Protein AF-A0A534XNK5-F1 (afdb_monomer_lite)

Sequence (158 aa):
MGAPTDSFRPLPPGRRLNISGVFKVGSSMERMALAVQRALGPRAGEIEDLSLADYRHRVATGEFDLAIELPVAWPPSEMALLWRTNSPLVARNFSNPRVDAAIDAGDWARAMTELADDPPVAFICLPARLAIIDARFKNARIGPYGFFETLPDWEVDR

Radius of gyration: 19.65 Å; chains: 1; bounding box: 44×47×60 Å

Foldseek 3Di:
DDDPPPPLDQDDDDAAFEEEEADDVPDPQVVVLVVVQVSCPVSHDYHHNDDPVVRLVCQQVVVHRHYDDDDLCPPVLCCCLAADACRSGHPPPDHDVQLNVCSVVVNSVSNVVSCVVPPPDDDDDDDDDDDDDDPQKPPQDQDPSRHRPCVVVIDGDD

Structure (mmCIF, N/CA/C/O backbone):
data_AF-A0A534XNK5-F1
#
_entry.id   AF-A0A534XNK5-F1
#
loop_
_atom_site.group_PDB
_atom_site.id
_atom_site.type_symbol
_atom_site.label_atom_id
_atom_site.label_alt_id
_atom_site.label_comp_id
_atom_site.label_asym_id
_atom_site.label_entity_id
_atom_site.label_seq_id
_atom_site.pdbx_PDB_ins_code
_atom_site.Cartn_x
_atom_site.Cartn_y
_atom_site.Cartn_z
_atom_site.occupancy
_atom_site.B_iso_or_equiv
_atom_site.auth_seq_id
_atom_site.auth_comp_id
_atom_site.auth_asym_id
_atom_site.auth_atom_id
_atom_site.pdbx_PDB_model_num
ATOM 1 N N . MET A 1 1 ? -7.659 -33.466 2.822 1.00 38.03 1 MET A N 1
ATOM 2 C CA . MET A 1 1 ? -7.184 -32.083 3.027 1.00 38.03 1 MET A CA 1
ATOM 3 C C . MET A 1 1 ? -8.332 -31.303 3.636 1.00 38.03 1 MET A C 1
ATOM 5 O O . MET A 1 1 ? -9.303 -31.050 2.939 1.00 38.03 1 MET A O 1
ATOM 9 N N . GLY A 1 2 ? -8.291 -31.065 4.948 1.00 37.00 2 GLY A N 1
ATOM 10 C CA . GLY A 1 2 ? -9.300 -30.242 5.613 1.00 37.00 2 GLY A CA 1
ATOM 11 C C . GLY A 1 2 ? -9.111 -28.790 5.193 1.00 37.00 2 GLY A C 1
ATOM 12 O O .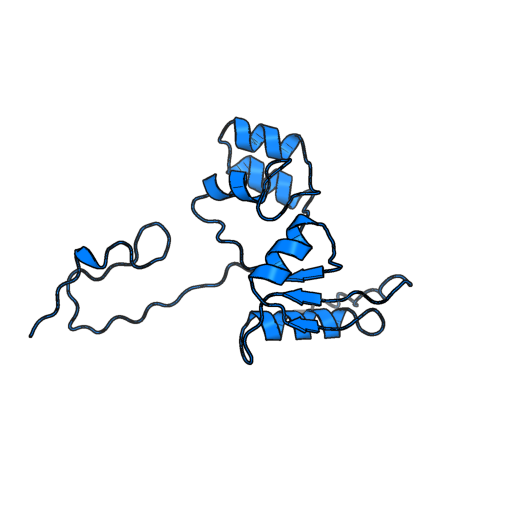 GLY A 1 2 ? -7.980 -28.309 5.188 1.00 37.00 2 GLY A O 1
ATOM 13 N N . ALA A 1 3 ? -10.191 -28.119 4.795 1.00 41.88 3 ALA A N 1
ATOM 14 C CA . ALA A 1 3 ? -10.173 -26.670 4.652 1.00 41.88 3 ALA A CA 1
ATOM 15 C C . ALA A 1 3 ? -9.725 -26.062 5.993 1.00 41.88 3 ALA A C 1
ATOM 17 O O . ALA A 1 3 ? -10.169 -26.560 7.033 1.00 41.88 3 ALA A O 1
ATOM 18 N N . PRO A 1 4 ? -8.870 -25.025 6.012 1.00 43.56 4 PRO A N 1
ATOM 19 C CA . PRO A 1 4 ? -8.617 -24.297 7.241 1.00 43.56 4 PRO A CA 1
ATOM 20 C C . PRO A 1 4 ? -9.945 -23.669 7.666 1.00 43.56 4 PRO A C 1
ATOM 22 O O . PRO A 1 4 ? -10.414 -22.700 7.074 1.00 43.56 4 PRO A O 1
ATOM 25 N N . THR A 1 5 ? -10.593 -24.255 8.666 1.00 45.22 5 THR A N 1
ATOM 26 C CA . THR A 1 5 ? -11.658 -23.607 9.424 1.00 45.22 5 THR A CA 1
ATOM 27 C C . THR A 1 5 ? -11.003 -22.638 10.397 1.00 45.22 5 THR A C 1
ATOM 29 O O . THR A 1 5 ? -11.105 -22.811 11.610 1.00 45.22 5 THR A O 1
ATOM 32 N N . ASP A 1 6 ? -10.312 -21.624 9.879 1.00 53.50 6 ASP A N 1
ATOM 33 C CA . ASP A 1 6 ? -10.112 -20.412 10.659 1.00 53.50 6 ASP A CA 1
ATOM 34 C C . ASP A 1 6 ? -11.484 -19.753 10.728 1.00 53.50 6 ASP A C 1
ATOM 36 O O . ASP A 1 6 ? -11.910 -18.998 9.855 1.00 53.50 6 ASP A O 1
ATOM 40 N N . SER A 1 7 ? -12.246 -20.144 11.749 1.00 53.69 7 SER A N 1
ATOM 41 C CA . SER A 1 7 ? -13.447 -19.430 12.139 1.00 53.69 7 SER A CA 1
ATOM 42 C C . SER A 1 7 ? -13.036 -17.975 12.314 1.00 53.69 7 SER A C 1
ATOM 44 O O . SER A 1 7 ? -12.239 -17.682 13.211 1.00 53.69 7 SER A O 1
ATOM 46 N N . PHE A 1 8 ? -13.539 -17.083 11.459 1.00 62.38 8 PHE A N 1
ATOM 47 C CA . PHE A 1 8 ? -13.419 -15.646 11.665 1.00 62.38 8 PHE A CA 1
ATOM 48 C C . PHE A 1 8 ? -13.886 -15.368 13.088 1.00 62.38 8 PHE A C 1
ATOM 50 O O . PHE A 1 8 ? -15.077 -15.468 13.394 1.00 62.38 8 PHE A O 1
ATOM 57 N N . ARG A 1 9 ? -12.933 -15.120 13.994 1.00 69.31 9 ARG A N 1
ATOM 58 C CA . ARG A 1 9 ? -13.277 -14.761 15.362 1.00 69.31 9 ARG A CA 1
ATOM 59 C C . ARG A 1 9 ? -14.139 -13.506 15.262 1.00 69.31 9 ARG A C 1
ATOM 61 O O . ARG A 1 9 ? -13.783 -12.612 14.490 1.00 69.31 9 ARG A O 1
ATOM 68 N N . PRO A 1 10 ? -15.260 -13.434 15.996 1.00 72.44 10 PRO A N 1
ATOM 69 C CA . PRO A 1 10 ? -16.063 -12.227 16.016 1.00 72.44 10 PRO A CA 1
ATOM 70 C C . PRO A 1 10 ? -15.157 -11.042 16.332 1.00 72.44 10 PRO A C 1
ATOM 72 O O . PRO A 1 10 ? -14.387 -11.089 17.296 1.00 72.44 10 PRO A O 1
ATOM 75 N N . LEU A 1 11 ? -15.211 -10.008 15.493 1.00 80.69 11 LEU A N 1
ATOM 76 C CA . LEU A 1 11 ? -14.441 -8.800 15.747 1.00 80.69 11 LEU A CA 1
ATOM 77 C C . LEU A 1 11 ? -14.859 -8.222 17.101 1.00 80.69 11 LEU A C 1
ATOM 79 O O . LEU A 1 11 ? -16.053 -8.242 17.427 1.00 80.69 11 LEU A O 1
ATOM 83 N N . PRO A 1 12 ? -13.908 -7.698 17.893 1.00 84.69 12 PRO A N 1
ATOM 84 C CA . PRO A 1 12 ? -14.248 -7.057 19.150 1.00 84.69 12 PRO A CA 1
ATOM 85 C C . PRO A 1 12 ? -15.259 -5.924 18.906 1.00 84.69 12 PRO A C 1
ATOM 87 O O . PRO A 1 12 ? -15.266 -5.310 17.829 1.00 84.69 12 PRO A O 1
ATOM 90 N N . PRO A 1 13 ? -16.125 -5.616 19.884 1.00 86.44 13 PRO A N 1
ATOM 91 C CA . PRO A 1 13 ? -17.058 -4.504 19.764 1.00 86.44 13 PRO A CA 1
ATOM 92 C C . PRO A 1 13 ? -16.309 -3.170 19.622 1.00 86.44 13 PRO A C 1
ATOM 94 O O . PRO A 1 13 ? -15.163 -3.027 20.049 1.00 86.44 13 PRO A O 1
ATOM 97 N N . GLY A 1 14 ? -16.948 -2.184 18.992 1.00 90.62 14 GLY A N 1
ATOM 98 C CA . GLY A 1 14 ? -16.393 -0.840 18.831 1.00 90.62 14 GLY A CA 1
ATOM 99 C C . GLY A 1 14 ? -16.995 -0.087 17.650 1.00 90.62 14 GLY A C 1
ATOM 100 O O . GLY A 1 14 ? -17.909 -0.579 16.985 1.00 90.62 14 GLY A O 1
ATOM 101 N N . ARG A 1 15 ? -16.482 1.122 17.395 1.00 95.25 15 ARG A N 1
ATOM 102 C CA . ARG A 1 15 ? -16.981 1.983 16.315 1.00 95.25 15 ARG A CA 1
ATOM 103 C C . ARG A 1 15 ? -16.738 1.382 14.931 1.00 95.25 15 ARG A C 1
ATOM 105 O O . ARG A 1 15 ? -15.801 0.601 14.736 1.00 95.25 15 ARG A O 1
ATOM 112 N N . ARG A 1 16 ? -17.558 1.786 13.963 1.00 95.56 16 ARG A N 1
ATOM 113 C CA . ARG A 1 16 ? -17.320 1.464 12.554 1.00 95.56 16 ARG A CA 1
ATOM 114 C C . ARG A 1 16 ? -15.993 2.065 12.082 1.00 95.56 16 ARG A C 1
ATOM 116 O O . ARG A 1 16 ? -15.591 3.115 12.586 1.00 95.56 16 ARG A O 1
ATOM 123 N N . LEU A 1 17 ? -15.330 1.358 11.173 1.00 95.12 17 LEU A N 1
ATOM 124 C CA . LEU A 1 17 ? -14.049 1.741 10.586 1.00 95.12 17 LEU A CA 1
ATOM 125 C C . LEU A 1 17 ? -14.254 2.047 9.104 1.00 95.12 17 LEU A C 1
ATOM 127 O O . LEU A 1 17 ? -14.683 1.162 8.356 1.00 95.12 17 LEU A O 1
ATOM 131 N N . ASN A 1 18 ? -13.970 3.279 8.699 1.00 95.81 18 ASN A N 1
ATOM 132 C CA . ASN A 1 18 ? -13.971 3.659 7.293 1.00 95.81 18 ASN A CA 1
ATOM 133 C C . ASN A 1 18 ? -12.753 3.062 6.574 1.00 95.81 18 ASN A C 1
ATOM 135 O O . ASN A 1 18 ? -11.699 2.834 7.165 1.00 95.81 18 ASN A O 1
ATOM 139 N N . ILE A 1 19 ? -12.913 2.772 5.289 1.00 94.81 19 ILE A N 1
ATOM 140 C CA . ILE A 1 19 ? -11.875 2.185 4.445 1.00 94.81 19 ILE A CA 1
ATOM 141 C C . ILE A 1 19 ? -11.539 3.216 3.377 1.00 94.81 19 ILE A C 1
ATOM 143 O O . ILE A 1 19 ? -12.306 3.406 2.434 1.00 94.81 19 ILE A O 1
ATOM 147 N N . SER A 1 20 ? -10.405 3.884 3.530 1.00 93.50 20 SER A N 1
ATOM 148 C CA . SER A 1 20 ? -9.981 4.968 2.653 1.00 93.50 20 SER A CA 1
ATOM 149 C C . SER A 1 20 ? -8.975 4.469 1.615 1.00 93.50 20 SER A C 1
ATOM 151 O O . SER A 1 20 ? -8.111 3.632 1.894 1.00 93.50 20 SER A O 1
ATOM 153 N N . GLY A 1 21 ? -9.061 5.003 0.402 1.00 90.19 21 GLY A N 1
ATOM 154 C CA . GLY A 1 21 ? -8.105 4.705 -0.657 1.00 90.19 21 GLY A CA 1
ATOM 155 C C . GLY A 1 21 ? -8.345 5.548 -1.898 1.00 90.19 21 GLY A C 1
ATOM 156 O O . GLY A 1 21 ? -9.307 6.305 -1.978 1.00 90.19 21 GLY A O 1
ATOM 157 N N . VAL A 1 22 ? -7.451 5.405 -2.872 1.00 89.56 22 VAL A N 1
ATOM 158 C CA . VAL A 1 22 ? -7.676 5.910 -4.230 1.00 89.56 22 VAL A CA 1
ATOM 159 C C . VAL A 1 22 ? -8.166 4.735 -5.059 1.00 89.56 22 VAL A C 1
ATOM 161 O O . VAL A 1 22 ? -7.389 3.828 -5.385 1.00 89.56 22 VAL A O 1
ATOM 164 N N . PHE A 1 23 ? -9.456 4.717 -5.370 1.00 87.56 23 PHE A N 1
ATOM 165 C CA . PHE A 1 23 ? -10.076 3.610 -6.071 1.00 87.56 23 PHE A CA 1
ATOM 166 C C . PHE A 1 23 ? -10.366 3.988 -7.520 1.00 87.56 23 PHE A C 1
ATOM 168 O O . PHE A 1 23 ? -10.628 5.123 -7.900 1.00 87.56 23 PHE A O 1
ATOM 175 N N . LYS A 1 24 ? -10.289 2.982 -8.384 1.00 87.12 24 LYS A N 1
ATOM 176 C CA . LYS A 1 24 ? -10.888 3.045 -9.712 1.00 87.12 24 LYS A CA 1
ATOM 177 C C . LYS A 1 24 ? -11.933 1.951 -9.775 1.00 87.12 24 LYS A C 1
ATOM 179 O O . LYS A 1 24 ? -11.626 0.814 -9.410 1.00 87.12 24 LYS A O 1
ATOM 184 N N . VAL A 1 25 ? -13.126 2.268 -10.266 1.00 86.12 25 VAL A N 1
ATOM 185 C CA . VAL A 1 25 ? -14.191 1.274 -10.450 1.00 86.12 25 VAL A CA 1
ATOM 186 C C . VAL A 1 25 ? -13.664 0.089 -11.268 1.00 86.12 25 VAL A C 1
ATOM 188 O O . VAL A 1 25 ? -13.041 0.257 -12.320 1.00 86.12 25 VAL A O 1
ATOM 191 N N . GLY A 1 26 ? -13.871 -1.118 -10.752 1.00 85.06 26 GLY A N 1
ATOM 192 C CA . GLY A 1 26 ? -13.400 -2.390 -11.290 1.00 85.06 26 GLY A CA 1
ATOM 193 C C . GLY A 1 26 ? -11.960 -2.772 -10.923 1.00 85.06 26 GLY A C 1
ATOM 194 O O . GLY A 1 26 ? -11.542 -3.885 -11.260 1.00 85.06 26 GLY A O 1
ATOM 195 N N . SER A 1 27 ? -11.202 -1.901 -10.249 1.00 88.25 27 SER A N 1
ATOM 196 C CA . SER A 1 27 ? -9.799 -2.150 -9.883 1.00 88.25 27 SER A CA 1
ATOM 197 C C . SER A 1 27 ? -9.640 -3.221 -8.801 1.00 88.25 27 SER A C 1
ATOM 199 O O . SER A 1 27 ? -10.557 -3.528 -8.040 1.00 88.25 27 SER A O 1
ATOM 201 N N . SER A 1 28 ? -8.430 -3.776 -8.694 1.00 87.56 28 SER A N 1
ATOM 202 C CA . SER A 1 28 ? -8.060 -4.665 -7.587 1.00 87.56 28 SER A CA 1
ATOM 203 C C . SER A 1 28 ? -8.181 -3.980 -6.223 1.00 87.56 28 SER A C 1
ATOM 205 O O . SER A 1 28 ? -8.540 -4.641 -5.253 1.00 87.56 28 SER A O 1
ATOM 207 N N . MET A 1 29 ? -7.939 -2.668 -6.157 1.00 88.94 29 MET A N 1
ATOM 208 C CA . MET A 1 29 ? -8.033 -1.876 -4.928 1.00 88.94 29 MET A CA 1
ATOM 209 C C . MET A 1 29 ? -9.471 -1.755 -4.432 1.00 88.94 29 MET A C 1
ATOM 211 O O . MET A 1 29 ? -9.734 -2.019 -3.263 1.00 88.94 29 MET A O 1
ATOM 215 N N . GLU A 1 30 ? -10.419 -1.463 -5.325 1.00 91.69 30 GLU A N 1
ATOM 216 C CA . GLU A 1 30 ? -11.846 -1.452 -4.977 1.00 91.69 30 GLU A CA 1
ATOM 217 C C . GLU A 1 30 ? -12.310 -2.845 -4.519 1.00 91.69 30 GLU A C 1
ATOM 219 O O . GLU A 1 30 ? -12.993 -2.990 -3.505 1.00 91.69 30 GLU A O 1
ATOM 224 N N . ARG A 1 31 ? -11.888 -3.907 -5.220 1.00 92.06 31 ARG A N 1
ATOM 225 C CA . ARG A 1 31 ? -12.204 -5.288 -4.816 1.00 92.06 31 ARG A CA 1
ATOM 226 C C . ARG A 1 31 ? -11.635 -5.629 -3.441 1.00 92.06 31 ARG A C 1
ATOM 228 O O . ARG A 1 31 ? -12.303 -6.334 -2.685 1.00 92.06 31 ARG A O 1
ATOM 235 N N . MET A 1 32 ? -10.440 -5.133 -3.118 1.00 91.75 32 MET A N 1
ATOM 236 C CA . MET A 1 32 ? -9.844 -5.282 -1.792 1.00 91.75 32 MET A CA 1
ATOM 237 C C . MET A 1 32 ? -10.659 -4.535 -0.737 1.00 91.75 32 MET A C 1
ATOM 239 O O . MET A 1 32 ? -11.000 -5.129 0.281 1.00 91.75 32 MET A O 1
ATOM 243 N N . ALA A 1 33 ? -11.058 -3.288 -1.002 1.00 93.62 33 ALA A N 1
ATOM 244 C CA . ALA A 1 33 ? -11.910 -2.512 -0.102 1.00 93.62 33 ALA A CA 1
ATOM 245 C C . ALA A 1 33 ? -13.220 -3.239 0.206 1.00 93.62 33 ALA A C 1
ATOM 247 O O . ALA A 1 33 ? -13.586 -3.400 1.367 1.00 93.62 33 ALA A O 1
ATOM 248 N N . LEU A 1 34 ? -13.873 -3.788 -0.819 1.00 94.62 34 LEU A N 1
ATOM 249 C CA . LEU A 1 34 ? -15.083 -4.594 -0.662 1.00 94.62 34 LEU A CA 1
ATOM 250 C C . LEU A 1 34 ? -14.831 -5.892 0.122 1.00 94.62 34 LEU A C 1
ATOM 252 O O . LEU A 1 34 ? -15.692 -6.328 0.885 1.00 94.62 34 LEU A O 1
ATOM 256 N N . ALA A 1 35 ? -13.677 -6.540 -0.056 1.00 93.25 35 ALA A N 1
ATOM 257 C CA . ALA A 1 35 ? -13.313 -7.733 0.708 1.00 93.25 35 ALA A CA 1
ATOM 258 C C . ALA A 1 35 ? -13.084 -7.409 2.193 1.00 93.25 35 ALA A C 1
ATOM 260 O O . ALA A 1 35 ? -13.630 -8.101 3.053 1.00 93.25 35 ALA A O 1
ATOM 261 N N . VAL A 1 36 ? -12.365 -6.323 2.492 1.00 92.38 36 VAL A N 1
ATOM 262 C CA . VAL A 1 36 ? -12.172 -5.807 3.856 1.00 92.38 36 VAL A CA 1
ATOM 263 C C . VAL A 1 36 ? -13.516 -5.432 4.476 1.00 92.38 36 VAL A C 1
ATOM 265 O O . VAL A 1 36 ? -13.809 -5.849 5.592 1.00 92.38 36 VAL A O 1
ATOM 268 N N . GLN A 1 37 ? -14.382 -4.733 3.740 1.00 94.31 37 GLN A N 1
ATOM 269 C CA . GLN A 1 37 ? -15.716 -4.361 4.211 1.00 94.31 37 GLN A CA 1
ATOM 270 C C . GLN A 1 37 ? -16.549 -5.595 4.593 1.00 94.31 37 GLN A C 1
ATOM 272 O O . GLN A 1 37 ? -17.164 -5.628 5.659 1.00 94.31 37 GLN A O 1
ATOM 277 N N . ARG A 1 38 ? -16.519 -6.654 3.770 1.00 92.94 38 ARG A N 1
ATOM 278 C CA . ARG A 1 38 ? -17.185 -7.933 4.079 1.00 92.94 38 ARG A CA 1
ATOM 279 C C . ARG A 1 38 ? -16.593 -8.613 5.310 1.00 92.94 38 ARG A C 1
ATOM 281 O O . ARG A 1 38 ? -17.354 -9.119 6.129 1.00 92.94 38 ARG A O 1
ATOM 288 N N . ALA A 1 39 ? -15.268 -8.611 5.453 1.00 90.62 39 ALA A N 1
ATOM 289 C CA . ALA A 1 39 ? -14.588 -9.195 6.607 1.00 90.62 39 ALA A CA 1
ATOM 290 C C . ALA A 1 39 ? -14.887 -8.433 7.911 1.00 90.62 39 ALA A C 1
ATOM 292 O O . ALA A 1 39 ? -14.995 -9.045 8.972 1.00 90.62 39 ALA A O 1
ATOM 293 N N . LEU A 1 40 ? -15.069 -7.110 7.833 1.00 91.31 40 LEU A N 1
ATOM 294 C CA . LEU A 1 40 ? -15.430 -6.271 8.976 1.00 91.31 40 LEU A CA 1
ATOM 295 C C . LEU A 1 40 ? -16.888 -6.444 9.425 1.00 91.31 40 LEU A C 1
ATOM 297 O O . LEU A 1 40 ? -17.209 -6.194 10.590 1.00 91.31 40 LEU A O 1
ATOM 301 N N . GLY A 1 41 ? -17.782 -6.865 8.52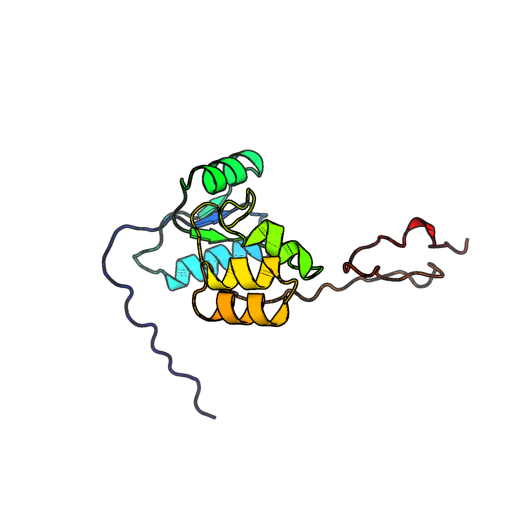7 1.00 90.88 41 GLY A N 1
ATOM 302 C CA . GLY A 1 41 ? -19.188 -7.101 8.845 1.00 90.88 41 GLY A CA 1
ATOM 303 C C . GLY A 1 41 ? -19.830 -5.881 9.531 1.00 90.88 41 GLY A C 1
ATOM 304 O O . GLY A 1 41 ? -19.762 -4.778 8.991 1.00 90.88 41 GLY A O 1
ATOM 305 N N . PRO A 1 42 ? -20.414 -6.010 10.739 1.00 91.12 42 PRO A N 1
ATOM 306 C CA . PRO A 1 42 ? -21.022 -4.879 11.454 1.00 91.12 42 PRO A CA 1
ATOM 307 C C . PRO A 1 42 ? -20.059 -3.735 11.823 1.00 91.12 42 PRO A C 1
ATOM 309 O O . PRO A 1 42 ? -20.514 -2.623 12.102 1.00 91.12 42 PRO A O 1
ATOM 312 N N . ARG A 1 43 ? -18.742 -3.996 11.854 1.00 93.69 43 ARG A N 1
ATOM 313 C CA . ARG A 1 43 ? -17.698 -2.987 12.105 1.00 93.69 43 ARG A CA 1
ATOM 314 C C . ARG A 1 43 ? -17.331 -2.198 10.847 1.00 93.69 43 ARG A C 1
ATOM 316 O O . ARG A 1 43 ? -16.556 -1.251 10.952 1.00 93.69 43 ARG A O 1
ATOM 323 N N . ALA A 1 44 ? -17.857 -2.563 9.683 1.00 94.12 44 ALA A N 1
ATOM 324 C CA . ALA A 1 44 ? -17.571 -1.866 8.443 1.00 94.12 44 ALA A CA 1
ATOM 325 C C . ALA A 1 44 ? -18.235 -0.482 8.411 1.00 94.12 44 ALA A C 1
ATOM 327 O O . ALA A 1 44 ? -19.446 -0.354 8.611 1.00 94.12 44 ALA A O 1
ATOM 328 N N . GLY A 1 45 ? -17.428 0.549 8.176 1.00 94.62 45 GLY A N 1
ATOM 329 C CA . GLY A 1 45 ? -17.875 1.888 7.812 1.00 94.62 45 GLY A CA 1
ATOM 330 C C . GLY A 1 45 ? -18.022 2.048 6.299 1.00 94.62 45 GLY A C 1
ATOM 331 O O . GLY A 1 45 ? -18.298 1.087 5.569 1.00 94.62 45 GLY A O 1
ATOM 332 N N . GLU A 1 46 ? -17.843 3.281 5.838 1.00 95.25 46 GLU A N 1
ATOM 333 C CA . GLU A 1 46 ? -17.905 3.630 4.419 1.00 95.25 46 GLU A CA 1
ATOM 334 C C . GLU A 1 46 ? -16.595 3.291 3.700 1.00 95.25 46 GLU A C 1
ATOM 336 O O . GLU A 1 46 ? -15.518 3.316 4.298 1.00 95.25 46 GLU A O 1
ATOM 341 N N . ILE A 1 47 ? -16.695 2.965 2.409 1.00 95.12 47 ILE A N 1
ATOM 342 C CA . ILE A 1 47 ? -15.539 2.945 1.510 1.00 95.12 47 ILE A CA 1
ATOM 343 C C . ILE A 1 47 ? -15.415 4.357 0.943 1.00 95.12 47 ILE A C 1
ATOM 345 O O . ILE A 1 47 ? -16.299 4.814 0.220 1.00 95.12 47 ILE A O 1
ATOM 349 N N . GLU A 1 48 ? -14.331 5.038 1.284 1.00 95.00 48 GLU A N 1
ATOM 350 C CA . GLU A 1 48 ? -14.066 6.409 0.869 1.00 95.00 48 GLU A CA 1
ATOM 351 C C . GLU A 1 48 ? -13.120 6.390 -0.334 1.00 95.00 48 GLU A C 1
ATOM 353 O O . GLU A 1 48 ? -11.915 6.172 -0.185 1.00 95.00 48 GLU A O 1
ATOM 358 N N . ASP A 1 49 ? -13.677 6.607 -1.527 1.00 94.19 49 ASP A N 1
ATOM 359 C CA . ASP A 1 49 ? -12.892 6.857 -2.737 1.00 94.19 49 ASP A CA 1
ATOM 360 C C . ASP A 1 49 ? -12.429 8.315 -2.752 1.00 94.19 49 ASP A C 1
ATOM 362 O O . ASP A 1 49 ? -13.225 9.244 -2.916 1.00 94.19 49 ASP A O 1
ATOM 366 N N . LEU A 1 50 ? -11.140 8.516 -2.504 1.00 92.56 50 LEU A N 1
ATOM 367 C CA . LEU A 1 50 ? -10.533 9.827 -2.342 1.00 92.56 50 LEU A CA 1
ATOM 368 C C . LEU A 1 50 ? -9.722 10.214 -3.577 1.00 92.56 50 LEU A C 1
ATOM 370 O O . LEU A 1 50 ? -9.108 9.382 -4.249 1.00 92.56 50 LEU A O 1
ATOM 374 N N . SER A 1 51 ? -9.623 11.523 -3.824 1.00 92.19 51 SER A N 1
ATOM 375 C CA . SER A 1 51 ? -8.591 12.029 -4.725 1.00 92.19 51 SER A CA 1
ATOM 376 C C . SER A 1 51 ? -7.203 11.692 -4.164 1.00 92.19 51 SER A C 1
ATOM 378 O O . SER A 1 51 ? -7.015 11.573 -2.953 1.00 92.19 51 SER A O 1
ATOM 380 N N . LEU A 1 52 ? -6.187 11.591 -5.028 1.00 88.12 52 LEU A N 1
ATOM 381 C CA . LEU A 1 52 ? -4.815 11.339 -4.569 1.00 88.12 52 LEU A CA 1
ATOM 382 C C . LEU A 1 52 ? -4.317 12.416 -3.587 1.00 88.12 52 LEU A C 1
ATOM 384 O O . LEU A 1 52 ? -3.526 12.112 -2.696 1.00 88.12 52 LEU A O 1
ATOM 388 N N . ALA A 1 53 ? -4.761 13.665 -3.751 1.00 89.69 53 ALA A N 1
ATOM 389 C CA . ALA A 1 53 ? -4.387 14.764 -2.867 1.00 89.69 53 ALA A CA 1
ATOM 390 C C . ALA A 1 53 ? -5.009 14.600 -1.473 1.00 89.69 53 ALA A C 1
ATOM 392 O O . ALA A 1 53 ? -4.286 14.661 -0.478 1.00 89.69 53 ALA A O 1
ATOM 393 N N . ASP A 1 54 ? -6.312 14.316 -1.407 1.00 92.38 54 ASP A N 1
ATOM 394 C CA . ASP A 1 54 ? -7.026 14.120 -0.139 1.00 92.38 54 ASP A CA 1
ATOM 395 C C . ASP A 1 54 ? -6.544 12.861 0.578 1.00 92.38 54 ASP A C 1
ATOM 397 O O . ASP A 1 54 ? -6.333 12.872 1.789 1.00 92.38 54 ASP A O 1
ATOM 401 N N . TYR A 1 55 ? -6.296 11.790 -0.179 1.00 88.81 55 TYR A N 1
ATOM 402 C CA . TYR A 1 55 ? -5.721 10.558 0.345 1.00 88.81 55 TYR A CA 1
ATOM 403 C C . TYR A 1 55 ? -4.370 10.816 1.023 1.00 88.81 55 TYR A C 1
ATOM 405 O O . TYR A 1 55 ? -4.177 10.473 2.188 1.00 88.81 55 TYR A O 1
ATOM 413 N N . ARG A 1 56 ? -3.445 11.486 0.321 1.00 85.56 56 ARG A N 1
ATOM 414 C CA . ARG A 1 56 ? -2.127 11.842 0.871 1.00 85.56 56 ARG A CA 1
ATOM 415 C C . ARG A 1 56 ? -2.238 12.733 2.100 1.00 85.56 56 ARG A C 1
ATOM 417 O O . ARG A 1 56 ? -1.467 12.554 3.037 1.00 85.56 56 ARG A O 1
ATOM 424 N N . HIS A 1 57 ? -3.177 13.678 2.099 1.00 87.44 57 HIS A N 1
ATOM 425 C CA . HIS A 1 57 ? -3.428 14.520 3.261 1.00 87.44 57 HIS A CA 1
ATOM 426 C C . HIS A 1 57 ? -3.845 13.679 4.469 1.00 87.44 57 HIS A C 1
ATOM 428 O O . HIS A 1 57 ? -3.183 13.762 5.499 1.00 87.44 57 HIS A O 1
ATOM 434 N N . ARG A 1 58 ? -4.856 12.813 4.319 1.00 87.81 58 ARG A N 1
ATOM 435 C CA . ARG A 1 58 ? -5.351 11.961 5.409 1.00 87.81 58 ARG A CA 1
ATOM 436 C C . ARG A 1 58 ? -4.291 11.008 5.943 1.00 87.81 58 ARG A C 1
ATOM 438 O O . ARG A 1 58 ? -4.136 10.899 7.155 1.00 87.81 58 ARG A O 1
ATOM 445 N N . VAL A 1 59 ? -3.521 10.362 5.065 1.00 82.69 59 VAL A N 1
ATOM 446 C CA . VAL A 1 59 ? -2.400 9.505 5.490 1.00 82.69 59 VAL A CA 1
ATOM 447 C C . VAL A 1 59 ? -1.363 10.317 6.271 1.00 82.69 59 VAL A C 1
ATOM 449 O O . VAL A 1 59 ? -0.910 9.886 7.330 1.00 82.69 59 VAL A O 1
ATOM 452 N N . ALA A 1 60 ? -1.036 11.528 5.811 1.00 80.00 60 ALA A N 1
ATOM 453 C CA . ALA A 1 60 ? -0.082 12.396 6.492 1.00 80.00 60 ALA A CA 1
ATOM 454 C C . ALA A 1 60 ? -0.595 12.935 7.840 1.00 80.00 60 ALA A C 1
ATOM 456 O O . ALA A 1 60 ? 0.213 13.148 8.746 1.00 80.00 60 ALA A O 1
ATOM 457 N N . THR A 1 61 ? -1.896 13.178 7.998 1.00 83.94 61 THR A N 1
ATOM 458 C CA . THR A 1 61 ? -2.497 13.691 9.244 1.00 83.94 61 THR A CA 1
ATOM 459 C C . THR A 1 61 ? -2.960 12.589 10.197 1.00 83.94 61 THR A C 1
ATOM 461 O O . THR A 1 61 ? -3.237 12.875 11.359 1.00 83.94 61 THR A O 1
ATOM 464 N N . GLY A 1 62 ? -3.001 11.332 9.748 1.00 83.06 62 GLY A N 1
ATOM 465 C CA . GLY A 1 62 ? -3.586 10.227 10.510 1.00 83.06 62 GLY A CA 1
ATOM 466 C C . GLY A 1 62 ? -5.116 10.267 10.552 1.00 83.06 62 GLY A C 1
ATOM 467 O O . GLY A 1 62 ? -5.722 9.615 11.397 1.00 83.06 62 GLY A O 1
ATOM 468 N N . GLU A 1 63 ? -5.754 11.024 9.658 1.00 88.44 63 GLU A N 1
ATOM 469 C CA . GLU A 1 63 ? -7.212 11.153 9.558 1.00 88.44 63 GLU A CA 1
ATOM 470 C C . GLU A 1 63 ? -7.827 10.005 8.738 1.00 88.44 63 GLU A C 1
ATOM 472 O O . GLU A 1 63 ? -8.578 10.219 7.787 1.00 88.44 63 GLU A O 1
ATOM 477 N N . PHE A 1 64 ? -7.488 8.763 9.084 1.00 88.81 64 PHE A N 1
ATOM 478 C CA . PHE A 1 64 ? -8.036 7.55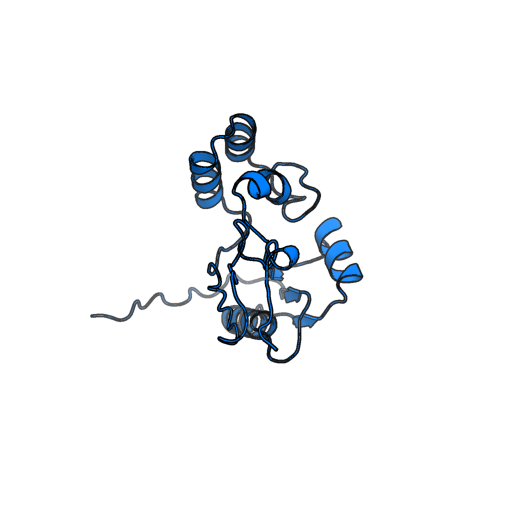2 8.472 1.00 88.81 64 PHE A CA 1
ATOM 479 C C . PHE A 1 64 ? -8.144 6.422 9.503 1.00 88.81 64 PHE A C 1
ATOM 481 O O . PHE A 1 64 ? -7.417 6.401 10.495 1.00 88.81 64 PHE A O 1
ATOM 488 N N . ASP A 1 65 ? -9.041 5.464 9.257 1.00 90.75 65 ASP A N 1
ATOM 489 C CA . ASP A 1 65 ? -9.174 4.268 10.100 1.00 90.75 65 ASP A CA 1
ATOM 490 C C . ASP A 1 65 ? -8.409 3.083 9.511 1.00 90.75 65 ASP A C 1
ATOM 492 O O . ASP A 1 65 ? -7.622 2.433 10.196 1.00 90.75 65 ASP A O 1
ATOM 496 N N . LEU A 1 66 ? -8.661 2.800 8.230 1.00 90.88 66 LEU A N 1
ATOM 497 C CA . LEU A 1 66 ? -8.002 1.766 7.445 1.00 90.88 66 LEU A CA 1
ATOM 498 C C . LEU A 1 66 ? -7.658 2.341 6.076 1.00 90.88 66 LEU A C 1
ATOM 500 O O . LEU A 1 66 ? -8.528 2.872 5.389 1.00 90.88 66 LEU A O 1
ATOM 504 N N . ALA A 1 67 ? -6.401 2.196 5.675 1.00 89.81 67 ALA A N 1
ATOM 505 C CA . ALA A 1 67 ? -5.913 2.594 4.365 1.00 89.81 67 ALA A CA 1
ATOM 506 C C . ALA A 1 67 ? -5.561 1.352 3.540 1.00 89.81 67 ALA A C 1
ATOM 508 O O . ALA A 1 67 ? -4.980 0.398 4.062 1.00 89.81 67 ALA A O 1
ATOM 509 N N . ILE A 1 68 ? -5.915 1.352 2.255 1.00 88.44 68 ILE A N 1
ATOM 510 C CA . ILE A 1 68 ? -5.499 0.304 1.316 1.00 88.44 68 ILE A CA 1
ATOM 511 C C . ILE A 1 68 ? -4.470 0.896 0.365 1.00 88.44 68 ILE A C 1
ATOM 513 O O . ILE A 1 68 ? -4.777 1.812 -0.397 1.00 88.44 68 ILE A O 1
ATOM 517 N N . GLU A 1 69 ? -3.267 0.322 0.373 1.00 83.06 69 GLU A N 1
ATOM 518 C CA . GLU A 1 69 ? -2.136 0.800 -0.420 1.00 83.06 69 GLU A CA 1
ATOM 519 C C . GLU A 1 69 ? -1.518 -0.277 -1.312 1.00 83.06 69 GLU A C 1
ATOM 521 O O . GLU A 1 69 ? -1.588 -1.475 -1.042 1.00 83.06 69 GLU A O 1
ATOM 526 N N . LEU A 1 70 ? -0.862 0.187 -2.375 1.00 80.19 70 LEU A N 1
ATOM 527 C CA . LEU A 1 70 ? 0.029 -0.597 -3.230 1.00 80.19 70 LEU A CA 1
ATOM 528 C C . LEU A 1 70 ? 1.406 0.084 -3.253 1.00 80.19 70 LEU A C 1
ATOM 530 O O . LEU A 1 70 ? 1.768 0.684 -4.271 1.00 80.19 70 LEU A O 1
ATOM 534 N N . PRO A 1 71 ? 2.163 0.056 -2.140 1.00 73.44 71 PRO A N 1
ATOM 535 C CA . PRO A 1 71 ? 3.484 0.659 -2.118 1.00 73.44 71 PRO A CA 1
ATOM 536 C C . PRO A 1 71 ? 4.404 -0.070 -3.101 1.00 73.44 71 PRO A C 1
ATOM 538 O O . PRO A 1 71 ? 4.382 -1.299 -3.227 1.00 73.44 71 PRO A O 1
ATOM 541 N N . VAL A 1 72 ? 5.235 0.691 -3.810 1.00 69.44 72 VAL A N 1
ATOM 542 C CA . VAL A 1 72 ? 6.322 0.115 -4.604 1.00 69.44 72 VAL A CA 1
ATOM 543 C C . VAL A 1 72 ? 7.433 -0.269 -3.631 1.00 69.44 72 VAL A C 1
ATOM 545 O O . VAL A 1 72 ? 8.150 0.588 -3.138 1.00 69.44 72 VAL A O 1
ATOM 548 N N . ALA A 1 73 ? 7.549 -1.559 -3.322 1.00 65.50 73 ALA A N 1
ATOM 549 C CA . ALA A 1 73 ? 8.522 -2.083 -2.357 1.00 65.50 73 ALA A CA 1
ATOM 550 C C . ALA A 1 73 ? 9.851 -2.530 -3.006 1.00 65.50 73 ALA A C 1
ATOM 552 O O . ALA A 1 73 ? 10.569 -3.359 -2.447 1.00 65.50 73 ALA A O 1
ATOM 553 N N . TRP A 1 74 ? 10.159 -2.042 -4.214 1.00 67.06 74 TRP A N 1
ATOM 554 C CA . TRP A 1 74 ? 11.361 -2.418 -4.958 1.00 67.06 74 TRP A CA 1
ATOM 555 C C . TRP A 1 74 ? 12.037 -1.191 -5.588 1.00 67.06 74 TRP A C 1
ATOM 557 O O . TRP A 1 74 ? 11.337 -0.415 -6.242 1.00 67.06 74 TRP A O 1
ATOM 567 N N . PRO A 1 75 ? 13.372 -1.036 -5.472 1.00 70.75 75 PRO A N 1
ATOM 568 C CA . PRO A 1 75 ? 14.337 -1.960 -4.852 1.00 70.75 75 PRO A CA 1
ATOM 569 C C . PRO A 1 75 ? 14.203 -2.030 -3.319 1.00 70.75 75 PRO A C 1
ATOM 571 O O . PRO A 1 75 ? 13.563 -1.159 -2.740 1.00 70.75 75 PRO A O 1
ATOM 574 N N . PRO A 1 76 ? 14.810 -3.020 -2.629 1.00 72.50 76 PRO A N 1
ATOM 575 C CA . PRO A 1 76 ? 14.686 -3.164 -1.173 1.00 72.50 76 PRO A CA 1
ATOM 576 C C . PRO A 1 76 ? 15.058 -1.908 -0.372 1.00 72.50 76 PRO A C 1
ATOM 578 O O . PRO A 1 76 ? 14.563 -1.722 0.732 1.00 72.50 76 PRO A O 1
ATOM 581 N N . SER A 1 77 ? 15.871 -1.006 -0.928 1.00 74.75 77 SER A N 1
ATOM 582 C CA . SER A 1 77 ? 16.179 0.287 -0.309 1.00 74.75 77 SER A CA 1
ATOM 583 C C . SER A 1 77 ? 14.969 1.221 -0.165 1.00 74.75 77 SER A C 1
ATOM 585 O O . SER A 1 77 ? 14.975 2.074 0.719 1.00 74.75 77 SER A O 1
ATOM 587 N N . GLU A 1 78 ? 13.910 1.046 -0.964 1.00 78.75 78 GLU A N 1
ATOM 588 C CA . GLU A 1 78 ? 12.629 1.761 -0.804 1.00 78.75 78 GLU A CA 1
ATOM 589 C C . GLU A 1 78 ? 11.994 1.497 0.570 1.00 78.75 78 GLU A C 1
ATOM 591 O O . GLU A 1 78 ? 11.244 2.325 1.083 1.00 78.75 78 GLU A O 1
ATOM 596 N N . MET A 1 79 ? 12.358 0.397 1.241 1.00 74.44 79 MET A N 1
ATOM 597 C CA . MET A 1 79 ? 11.926 0.115 2.612 1.00 74.44 79 MET A CA 1
ATOM 598 C C . MET A 1 79 ? 12.277 1.246 3.582 1.00 74.44 79 MET A C 1
ATOM 600 O O . MET A 1 79 ? 11.493 1.535 4.484 1.00 74.44 79 MET A O 1
ATOM 604 N N . ALA A 1 80 ? 13.411 1.925 3.378 1.00 78.38 80 ALA A N 1
ATOM 605 C CA . ALA A 1 80 ? 13.798 3.072 4.192 1.00 78.38 80 ALA A CA 1
ATOM 606 C C . ALA A 1 80 ? 12.840 4.256 4.014 1.00 78.38 80 ALA A C 1
ATOM 608 O O . ALA A 1 80 ? 12.530 4.955 4.975 1.00 78.38 80 ALA A O 1
ATOM 609 N N . LEU A 1 81 ? 12.345 4.470 2.794 1.00 79.12 81 LEU A N 1
ATOM 610 C CA . LEU A 1 81 ? 11.387 5.530 2.505 1.00 79.12 81 LEU A CA 1
ATOM 611 C C . LEU A 1 81 ? 9.993 5.199 3.016 1.00 79.12 81 LEU A C 1
ATOM 613 O O . LEU A 1 81 ? 9.244 6.124 3.300 1.00 79.12 81 LEU A O 1
ATOM 617 N N . LEU A 1 82 ? 9.638 3.922 3.147 1.00 80.62 82 LEU A N 1
ATOM 618 C CA . LEU A 1 82 ? 8.301 3.499 3.559 1.00 80.62 82 LEU A CA 1
ATOM 619 C C . LEU A 1 82 ? 8.171 3.315 5.075 1.00 80.62 82 LEU A C 1
ATOM 621 O O . LEU A 1 82 ? 7.184 3.773 5.644 1.00 80.62 82 LEU A O 1
ATOM 625 N N . TRP A 1 83 ? 9.153 2.673 5.716 1.00 83.81 83 TRP A N 1
ATOM 626 C CA . TRP A 1 83 ? 8.997 2.091 7.059 1.00 83.81 83 TRP A CA 1
ATOM 627 C C . TRP A 1 83 ? 9.923 2.649 8.127 1.00 83.81 83 TRP A C 1
ATOM 629 O O . TRP A 1 83 ? 9.722 2.361 9.304 1.00 83.81 83 TRP A O 1
ATOM 639 N N . ARG A 1 84 ? 10.937 3.427 7.743 1.00 86.94 84 ARG A N 1
ATOM 640 C CA . ARG A 1 84 ? 11.797 4.084 8.725 1.00 86.94 84 ARG A CA 1
ATOM 641 C C . ARG A 1 84 ? 10.969 5.044 9.576 1.00 86.94 84 ARG A C 1
ATOM 643 O O . ARG A 1 84 ? 10.097 5.739 9.048 1.00 86.94 84 ARG A O 1
ATOM 650 N N . THR A 1 85 ? 11.281 5.137 10.867 1.00 86.56 85 THR A N 1
ATOM 651 C CA . THR A 1 85 ? 10.670 6.125 11.764 1.00 86.56 85 THR A CA 1
ATOM 652 C C . THR A 1 85 ? 10.761 7.530 11.151 1.00 86.56 85 THR A C 1
ATOM 654 O O . THR A 1 85 ? 11.819 7.946 10.672 1.00 86.56 85 THR A O 1
ATOM 657 N N . ASN A 1 86 ? 9.648 8.271 11.184 1.00 78.25 86 ASN A N 1
ATOM 658 C CA . ASN A 1 86 ? 9.466 9.582 10.538 1.00 78.25 86 ASN A CA 1
ATOM 659 C C . ASN A 1 86 ? 9.524 9.569 9.000 1.00 78.25 86 ASN A C 1
ATOM 661 O O . ASN A 1 86 ? 9.727 10.621 8.385 1.00 78.25 86 ASN A O 1
ATOM 665 N N . SER A 1 87 ? 9.314 8.412 8.366 1.00 78.69 87 SER A N 1
ATOM 666 C CA . SER A 1 87 ? 9.060 8.333 6.929 1.00 78.69 87 SER A CA 1
ATOM 667 C C . SER A 1 87 ? 7.940 9.312 6.524 1.00 78.69 87 SER A C 1
ATOM 669 O O . SER A 1 87 ? 6.895 9.370 7.182 1.00 78.69 87 SER A O 1
ATOM 671 N N . PRO A 1 88 ? 8.117 10.066 5.423 1.00 69.25 88 PRO A N 1
ATOM 672 C CA . PRO A 1 88 ? 7.087 10.959 4.907 1.00 69.25 88 PRO A CA 1
ATOM 673 C C . PRO A 1 88 ? 6.007 10.236 4.084 1.00 69.25 88 PRO A C 1
ATOM 675 O O . PRO A 1 88 ? 5.107 10.909 3.586 1.00 69.25 88 PRO A O 1
ATOM 678 N N . LEU A 1 89 ? 6.112 8.916 3.875 1.00 70.50 89 LEU A N 1
ATOM 679 C CA . LEU A 1 89 ? 5.273 8.184 2.923 1.00 70.50 89 LEU A CA 1
ATOM 680 C C . LEU A 1 89 ? 4.127 7.424 3.592 1.00 70.50 89 LEU A C 1
ATOM 682 O O . LEU A 1 89 ? 2.982 7.839 3.458 1.00 70.50 89 LEU A O 1
ATOM 686 N N . VAL A 1 90 ? 4.416 6.312 4.272 1.00 65.50 90 VAL A N 1
ATOM 687 C CA . VAL A 1 90 ? 3.374 5.341 4.666 1.00 65.50 90 VAL A CA 1
ATOM 688 C C . VAL A 1 90 ? 3.284 5.179 6.179 1.00 65.50 90 VAL A C 1
ATOM 690 O O . VAL A 1 90 ? 2.197 5.062 6.735 1.00 65.50 90 VAL A O 1
ATOM 693 N N . ALA A 1 91 ? 4.417 5.229 6.877 1.00 62.47 91 ALA A N 1
ATOM 694 C CA . ALA A 1 91 ? 4.494 4.806 8.269 1.00 62.47 91 ALA A CA 1
ATOM 695 C C . ALA A 1 91 ? 4.702 5.980 9.244 1.00 62.47 91 ALA A C 1
ATOM 697 O O . ALA A 1 91 ? 5.457 5.872 10.204 1.00 62.47 91 ALA A O 1
ATOM 698 N N . ARG A 1 92 ? 4.031 7.122 9.020 1.00 63.94 92 ARG A N 1
ATOM 699 C CA . ARG A 1 92 ? 4.275 8.368 9.782 1.00 63.94 92 ARG A CA 1
ATOM 700 C C . ARG A 1 92 ? 4.090 8.227 11.303 1.00 63.94 92 ARG A C 1
ATOM 702 O O . ARG A 1 92 ? 4.709 8.971 12.055 1.00 63.94 92 ARG A O 1
ATOM 709 N N . ASN A 1 93 ? 3.286 7.255 11.741 1.00 71.94 93 ASN A N 1
ATOM 710 C CA . ASN A 1 93 ? 3.034 6.945 13.156 1.00 71.94 93 ASN A CA 1
ATOM 711 C C . ASN A 1 93 ? 3.603 5.586 13.601 1.00 71.94 93 ASN A C 1
ATOM 713 O O . ASN A 1 93 ? 3.369 5.159 14.730 1.00 71.94 93 ASN A O 1
ATOM 717 N N . PHE A 1 94 ? 4.328 4.896 12.723 1.00 81.75 94 PHE A N 1
ATOM 718 C CA . PHE A 1 94 ? 5.061 3.687 13.066 1.00 81.75 94 PHE A CA 1
ATOM 719 C C . PHE A 1 94 ? 6.471 4.061 13.508 1.00 81.75 94 PHE A C 1
ATOM 721 O O . PHE A 1 94 ? 7.146 4.882 12.883 1.00 81.75 94 PHE A O 1
ATOM 728 N N . SER A 1 95 ? 6.927 3.429 14.580 1.00 88.00 95 SER A N 1
ATOM 729 C CA . SER A 1 95 ? 8.316 3.494 14.995 1.00 88.00 95 SER A CA 1
ATOM 730 C C . SER A 1 95 ? 8.725 2.143 15.548 1.00 88.00 95 SER A C 1
ATOM 732 O O . SER A 1 95 ? 8.086 1.625 16.463 1.00 88.00 95 SER A O 1
ATOM 734 N N . ASN A 1 96 ? 9.790 1.575 14.988 1.00 91.69 96 ASN A N 1
ATOM 735 C CA . ASN A 1 96 ? 10.360 0.325 15.460 1.00 91.69 96 ASN A CA 1
ATOM 736 C C . ASN A 1 96 ? 11.893 0.433 15.400 1.00 91.69 96 ASN A C 1
ATOM 738 O O . ASN A 1 96 ? 12.473 0.375 14.312 1.00 91.69 96 ASN A O 1
ATOM 742 N N . PRO A 1 97 ? 12.580 0.556 16.553 1.00 93.94 97 PRO A N 1
ATOM 743 C CA . PRO A 1 97 ? 14.024 0.777 16.578 1.00 93.94 97 PRO A CA 1
ATOM 744 C C . PRO A 1 97 ? 14.827 -0.398 16.002 1.00 93.94 97 PRO A C 1
ATOM 746 O O . PRO A 1 97 ? 15.963 -0.206 15.571 1.00 93.94 97 PRO A O 1
ATOM 749 N N . ARG A 1 98 ? 14.264 -1.617 15.973 1.00 94.94 98 ARG A N 1
ATOM 750 C CA . ARG A 1 98 ? 14.918 -2.784 15.35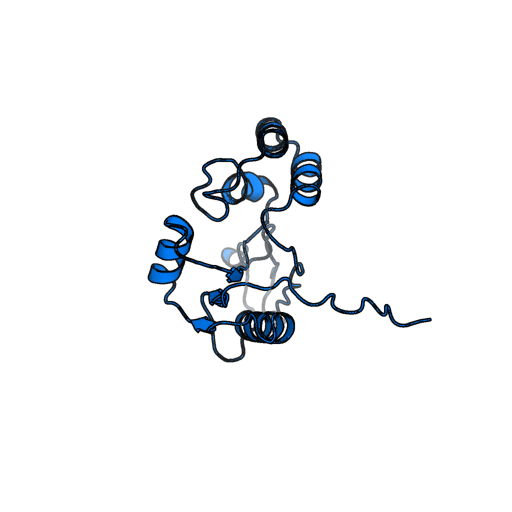7 1.00 94.94 98 ARG A CA 1
ATOM 751 C C . ARG A 1 98 ? 14.897 -2.688 13.834 1.00 94.94 98 ARG A C 1
ATOM 753 O O . ARG A 1 98 ? 15.914 -2.972 13.203 1.00 94.94 98 ARG A O 1
ATOM 760 N N . VAL A 1 99 ? 13.775 -2.236 13.269 1.00 91.81 99 VAL A N 1
ATOM 761 C CA . VAL A 1 99 ? 13.637 -1.953 11.833 1.00 91.81 99 VAL A CA 1
ATOM 762 C C . VAL A 1 99 ? 14.573 -0.814 11.430 1.00 91.81 99 VAL A C 1
ATOM 764 O O . VAL A 1 99 ? 15.340 -0.973 10.482 1.00 91.81 99 VAL A O 1
ATOM 767 N N . ASP A 1 100 ? 14.591 0.287 12.187 1.00 92.56 100 ASP A N 1
ATOM 768 C CA . ASP A 1 100 ? 15.476 1.428 11.914 1.00 92.56 100 ASP A CA 1
ATOM 769 C C . ASP A 1 100 ? 16.956 1.025 11.930 1.00 92.56 100 ASP A C 1
ATOM 771 O O . ASP A 1 100 ? 17.690 1.346 10.998 1.00 92.56 100 ASP A O 1
ATOM 775 N N . ALA A 1 101 ? 17.390 0.257 12.937 1.00 95.25 101 ALA A N 1
ATOM 776 C CA . ALA A 1 101 ? 18.772 -0.209 13.035 1.00 95.25 101 ALA A CA 1
ATOM 777 C C . ALA A 1 101 ? 19.175 -1.131 11.870 1.00 95.25 101 ALA A C 1
ATOM 779 O O . ALA A 1 101 ? 20.314 -1.078 11.407 1.00 95.25 101 ALA A O 1
ATOM 780 N N . ALA A 1 102 ? 18.260 -1.980 11.391 1.00 94.12 102 ALA A N 1
ATOM 781 C CA . ALA A 1 102 ? 18.510 -2.833 10.232 1.00 94.12 102 ALA A CA 1
ATOM 782 C C . ALA A 1 102 ? 18.612 -2.015 8.933 1.00 94.12 102 ALA A C 1
ATOM 784 O O . ALA A 1 102 ? 19.522 -2.242 8.136 1.00 94.12 102 ALA A O 1
ATOM 785 N N . ILE A 1 103 ? 17.734 -1.020 8.758 1.00 91.50 103 ILE A N 1
ATOM 786 C CA . ILE A 1 103 ? 17.786 -0.066 7.641 1.00 91.50 103 ILE A CA 1
ATOM 787 C C . ILE A 1 103 ? 19.103 0.723 7.663 1.00 91.50 103 ILE A C 1
ATOM 789 O O . ILE A 1 103 ? 19.759 0.838 6.630 1.00 91.50 103 ILE A O 1
ATOM 793 N N . ASP A 1 104 ? 19.519 1.227 8.829 1.00 91.81 104 ASP A N 1
ATOM 794 C CA . ASP A 1 104 ? 20.768 1.981 9.002 1.00 91.81 104 ASP A CA 1
ATOM 795 C C . ASP A 1 104 ? 22.020 1.149 8.709 1.00 91.81 104 ASP A C 1
ATOM 797 O O . ASP A 1 104 ? 23.015 1.677 8.211 1.00 91.81 104 ASP A O 1
ATOM 801 N N . ALA A 1 105 ? 21.966 -0.157 8.968 1.00 93.94 105 ALA A N 1
ATOM 802 C CA . ALA A 1 105 ? 23.030 -1.095 8.625 1.00 93.94 105 ALA A CA 1
ATOM 803 C C . ALA A 1 105 ? 23.012 -1.543 7.148 1.00 93.94 105 ALA A C 1
ATOM 805 O O . ALA A 1 105 ? 23.928 -2.245 6.719 1.00 93.94 105 ALA A O 1
ATOM 806 N N . GLY A 1 106 ? 21.980 -1.182 6.372 1.00 90.56 106 GLY A N 1
ATOM 807 C CA . GLY A 1 106 ? 21.762 -1.691 5.012 1.00 90.56 106 GLY A CA 1
ATOM 808 C C . GLY A 1 106 ? 21.381 -3.179 4.952 1.00 90.56 106 GLY A C 1
ATOM 809 O O . GLY A 1 106 ? 21.471 -3.794 3.889 1.00 90.56 106 GLY A O 1
ATOM 810 N N . ASP A 1 107 ? 20.966 -3.769 6.077 1.00 92.88 107 ASP A N 1
ATOM 811 C CA . ASP A 1 107 ? 20.561 -5.172 6.190 1.00 92.88 107 ASP A CA 1
ATOM 812 C C . ASP A 1 107 ? 19.059 -5.319 5.899 1.00 92.88 107 ASP A C 1
ATOM 814 O O . ASP A 1 107 ? 18.209 -5.382 6.792 1.00 92.88 107 ASP A O 1
ATOM 818 N N . TRP A 1 108 ? 18.721 -5.349 4.608 1.00 86.75 108 TRP A N 1
ATOM 819 C CA . TRP A 1 108 ? 17.332 -5.402 4.139 1.00 86.75 108 TRP A CA 1
ATOM 820 C C . TRP A 1 108 ? 16.610 -6.695 4.521 1.00 86.75 108 TRP A C 1
ATOM 822 O O . TRP A 1 108 ? 15.401 -6.682 4.749 1.00 86.75 108 TRP A O 1
ATOM 832 N N . ALA A 1 109 ? 17.341 -7.810 4.601 1.00 88.25 109 ALA A N 1
ATOM 833 C CA . ALA A 1 109 ? 16.772 -9.092 4.994 1.00 88.25 109 ALA A CA 1
ATOM 834 C C . ALA A 1 109 ? 16.320 -9.045 6.456 1.00 88.25 109 ALA A C 1
ATOM 836 O O . ALA A 1 109 ? 15.185 -9.408 6.763 1.00 88.25 109 ALA A O 1
ATOM 837 N N . ARG A 1 110 ? 17.170 -8.517 7.346 1.00 92.50 110 ARG A N 1
ATOM 838 C CA . ARG A 1 110 ? 16.788 -8.286 8.738 1.00 92.50 110 ARG A CA 1
ATOM 839 C C . ARG A 1 110 ? 15.660 -7.265 8.854 1.00 92.50 110 ARG A C 1
ATOM 841 O O . ARG A 1 110 ? 14.725 -7.517 9.602 1.00 92.50 110 ARG A O 1
ATOM 848 N N . ALA A 1 111 ? 15.698 -6.164 8.101 1.00 89.94 111 ALA A N 1
ATOM 849 C CA . ALA A 1 111 ? 14.635 -5.157 8.136 1.00 89.94 111 ALA A CA 1
ATOM 850 C C . ALA A 1 111 ? 13.256 -5.756 7.799 1.00 89.94 111 ALA A C 1
ATOM 852 O O . ALA A 1 111 ? 12.278 -5.453 8.477 1.00 89.94 111 ALA A O 1
ATOM 853 N N . MET A 1 112 ? 13.183 -6.649 6.803 1.00 84.75 112 MET A N 1
ATOM 854 C CA . MET A 1 112 ? 11.952 -7.369 6.454 1.00 84.75 112 MET A CA 1
ATOM 855 C C . MET A 1 112 ? 11.479 -8.313 7.564 1.00 84.75 112 MET A C 1
ATOM 857 O O . MET A 1 112 ? 10.283 -8.360 7.840 1.00 84.75 112 MET A O 1
ATOM 861 N N . THR A 1 113 ? 12.393 -9.046 8.204 1.00 88.69 113 THR A N 1
ATOM 862 C CA . THR A 1 113 ? 12.058 -9.933 9.329 1.00 88.69 113 THR A CA 1
ATOM 863 C C . THR A 1 113 ? 11.506 -9.139 10.512 1.00 88.69 113 THR A C 1
ATOM 865 O O . THR A 1 113 ? 10.432 -9.449 11.013 1.00 88.69 113 THR A O 1
ATOM 868 N N . GLU A 1 114 ? 12.192 -8.068 10.912 1.00 91.25 114 GLU A N 1
ATOM 869 C CA . GLU A 1 114 ? 11.777 -7.230 12.046 1.00 91.25 114 GLU A CA 1
ATOM 870 C C . GLU A 1 114 ? 10.440 -6.520 11.773 1.00 91.25 114 GLU A C 1
ATOM 872 O O . GLU A 1 114 ? 9.645 -6.330 12.692 1.00 91.25 114 GLU A O 1
ATOM 877 N N . LEU A 1 115 ? 10.168 -6.155 10.512 1.00 86.50 115 LEU A N 1
ATOM 878 C CA . LEU A 1 115 ? 8.882 -5.592 10.099 1.00 86.50 115 LEU A CA 1
ATOM 879 C C . LEU A 1 115 ? 7.764 -6.641 10.098 1.00 86.50 115 LEU A C 1
ATOM 881 O O . LEU A 1 115 ? 6.630 -6.311 10.422 1.00 86.50 115 LEU A O 1
ATOM 885 N N . ALA A 1 116 ? 8.053 -7.891 9.732 1.00 84.69 116 ALA A N 1
ATOM 886 C CA . ALA A 1 116 ? 7.066 -8.969 9.756 1.00 84.69 116 ALA A CA 1
ATOM 887 C C . ALA A 1 116 ? 6.668 -9.372 11.187 1.00 84.69 116 ALA A C 1
ATOM 889 O O . ALA A 1 116 ? 5.525 -9.776 11.403 1.00 84.69 116 ALA A O 1
ATOM 890 N N . ASP A 1 117 ? 7.588 -9.238 12.147 1.00 88.62 117 ASP A N 1
ATOM 891 C CA . ASP A 1 117 ? 7.352 -9.544 13.562 1.00 88.62 117 ASP A CA 1
ATOM 892 C C . ASP A 1 117 ? 6.460 -8.506 14.268 1.00 88.62 117 ASP A C 1
ATOM 894 O O . ASP A 1 117 ? 5.732 -8.853 15.198 1.00 88.62 117 ASP A O 1
ATOM 898 N N . ASP A 1 118 ? 6.512 -7.240 13.845 1.00 84.62 118 ASP A N 1
ATOM 899 C CA . ASP A 1 118 ? 5.694 -6.145 14.386 1.00 84.62 118 ASP A CA 1
ATOM 900 C C . ASP A 1 118 ? 5.188 -5.238 13.251 1.00 84.62 118 ASP A C 1
ATOM 902 O O . ASP A 1 118 ? 5.709 -4.134 13.036 1.00 84.62 118 ASP A O 1
ATOM 906 N N . PRO A 1 119 ? 4.225 -5.729 12.449 1.00 78.62 119 PRO A N 1
ATOM 907 C CA . PRO A 1 119 ? 3.879 -5.072 11.208 1.00 78.62 119 PRO A CA 1
ATOM 908 C C . PRO A 1 119 ? 2.893 -3.915 11.445 1.00 78.62 119 PRO A C 1
ATOM 910 O O . PRO A 1 119 ? 1.808 -4.127 11.992 1.00 78.62 119 PRO A O 1
ATOM 913 N N . PRO A 1 120 ? 3.178 -2.699 10.941 1.00 78.44 120 PRO A N 1
ATOM 914 C CA . PRO A 1 120 ? 2.209 -1.599 10.936 1.00 78.44 120 PRO A CA 1
ATOM 915 C C . PRO A 1 120 ? 1.077 -1.812 9.921 1.00 78.44 120 PRO A C 1
ATOM 917 O O . PRO A 1 120 ? 0.137 -1.021 9.868 1.00 78.44 120 PRO A O 1
ATOM 920 N N . VAL A 1 121 ? 1.181 -2.847 9.081 1.00 82.56 121 VAL A N 1
ATOM 921 C CA . VAL A 1 121 ? 0.275 -3.132 7.967 1.00 82.56 121 VAL A CA 1
ATOM 922 C C . VAL A 1 121 ? 0.032 -4.628 7.809 1.00 82.56 121 VAL A C 1
ATOM 924 O O . VAL A 1 121 ? 0.891 -5.453 8.097 1.00 82.56 121 VAL A O 1
ATOM 927 N N . ALA A 1 122 ? -1.119 -5.000 7.257 1.00 82.19 122 ALA A N 1
ATOM 928 C CA . ALA A 1 122 ? -1.331 -6.365 6.792 1.00 82.19 122 ALA A CA 1
ATOM 929 C C . ALA A 1 122 ? -0.790 -6.519 5.360 1.00 82.19 122 ALA A C 1
ATOM 931 O O . ALA A 1 122 ? -1.340 -5.948 4.417 1.00 82.19 122 ALA A O 1
ATOM 932 N N . PHE A 1 123 ? 0.268 -7.314 5.179 1.00 78.12 123 PHE A N 1
ATOM 933 C CA . PHE A 1 123 ? 0.763 -7.670 3.847 1.00 78.12 123 PHE A CA 1
ATOM 934 C C . PHE A 1 123 ? -0.182 -8.673 3.185 1.00 78.12 123 PHE A C 1
ATOM 936 O O . PHE A 1 123 ? -0.321 -9.802 3.651 1.00 78.12 123 PHE A O 1
ATOM 943 N N . ILE A 1 124 ? -0.828 -8.267 2.090 1.00 80.56 124 ILE A N 1
ATOM 944 C CA . ILE A 1 124 ? -1.805 -9.124 1.407 1.00 80.56 124 ILE A CA 1
ATOM 945 C C . ILE A 1 124 ? -1.145 -10.002 0.341 1.00 80.56 124 ILE A C 1
ATOM 947 O O . ILE A 1 124 ? -1.249 -11.225 0.385 1.00 80.56 124 ILE A O 1
ATOM 951 N N . CYS A 1 125 ? -0.489 -9.391 -0.648 1.00 75.56 125 CYS A N 1
ATOM 952 C CA . CYS A 1 125 ? 0.222 -10.106 -1.706 1.00 75.56 125 CYS A CA 1
ATOM 953 C C . CYS A 1 125 ? 1.202 -9.184 -2.441 1.00 75.56 125 CYS A C 1
ATOM 955 O O . CYS A 1 125 ? 1.037 -7.963 -2.443 1.00 75.56 125 CYS A O 1
ATOM 957 N N . LEU A 1 126 ? 2.182 -9.783 -3.119 1.00 71.56 126 LEU A N 1
ATOM 958 C CA . LEU A 1 126 ? 2.951 -9.106 -4.160 1.00 71.56 126 LEU A CA 1
ATOM 959 C C . LEU A 1 126 ? 2.234 -9.326 -5.500 1.00 71.56 126 LEU A C 1
ATOM 961 O O . LEU A 1 126 ? 2.127 -10.474 -5.941 1.00 71.56 126 LEU A O 1
ATOM 965 N N . PRO A 1 127 ? 1.711 -8.276 -6.159 1.00 71.62 127 PRO A N 1
ATOM 966 C CA . PRO A 1 127 ? 1.040 -8.448 -7.437 1.00 71.62 127 PRO A CA 1
ATOM 967 C C . PRO A 1 127 ? 2.054 -8.828 -8.521 1.00 71.62 127 PRO A C 1
ATOM 969 O O . PRO A 1 127 ? 3.032 -8.117 -8.753 1.00 71.62 127 PRO A O 1
ATOM 972 N N . ALA A 1 128 ? 1.788 -9.921 -9.237 1.00 72.69 128 ALA A N 1
ATOM 973 C CA . ALA A 1 128 ? 2.501 -10.220 -10.471 1.00 72.69 128 ALA A CA 1
ATOM 974 C C . ALA A 1 128 ? 2.087 -9.215 -11.557 1.00 72.69 128 ALA A C 1
ATOM 976 O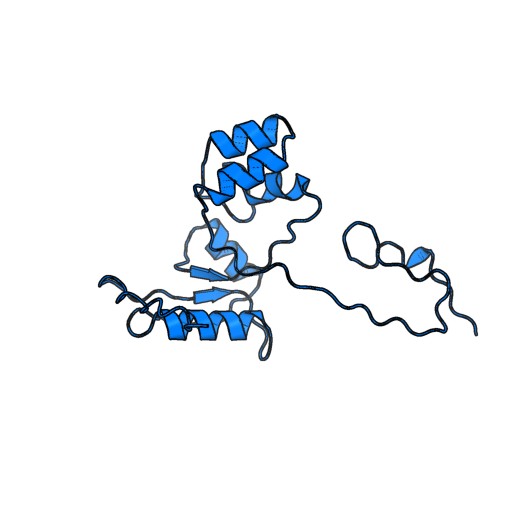 O . ALA A 1 128 ? 0.897 -8.965 -11.766 1.00 72.69 128 ALA A O 1
ATOM 977 N N . ARG A 1 129 ? 3.065 -8.641 -12.262 1.00 74.56 129 ARG A N 1
ATOM 978 C CA . ARG A 1 129 ? 2.825 -7.778 -13.425 1.00 74.56 129 ARG A CA 1
ATOM 979 C C . ARG A 1 129 ? 3.091 -8.569 -14.698 1.00 74.56 129 ARG A C 1
ATOM 981 O O . ARG A 1 129 ? 4.145 -9.182 -14.832 1.00 74.56 129 ARG A O 1
ATOM 988 N N . LEU A 1 130 ? 2.141 -8.529 -15.628 1.00 79.19 130 LEU A N 1
ATOM 989 C CA . LEU A 1 130 ? 2.306 -9.070 -16.973 1.00 79.19 130 LEU A CA 1
ATOM 990 C C . LEU A 1 130 ? 2.508 -7.910 -17.947 1.00 79.19 130 LEU A C 1
ATOM 992 O O . LEU A 1 130 ? 1.678 -7.004 -18.006 1.00 79.19 130 LEU A O 1
ATOM 996 N N . ALA A 1 131 ? 3.585 -7.964 -18.723 1.00 82.81 131 ALA A N 1
ATOM 997 C CA . ALA A 1 131 ? 3.782 -7.099 -19.875 1.00 82.81 131 ALA A CA 1
ATOM 998 C C . ALA A 1 131 ? 3.602 -7.930 -21.147 1.00 82.81 131 ALA A C 1
ATOM 1000 O O . ALA A 1 131 ? 4.208 -8.990 -21.288 1.00 82.81 131 ALA A O 1
ATOM 1001 N N . ILE A 1 132 ? 2.759 -7.450 -22.060 1.00 87.44 132 ILE A N 1
ATOM 1002 C CA . ILE A 1 132 ? 2.584 -8.034 -23.391 1.00 87.44 132 ILE A CA 1
ATOM 1003 C C . ILE A 1 132 ? 3.222 -7.065 -24.373 1.00 87.44 132 ILE A C 1
ATOM 1005 O O . ILE A 1 132 ? 2.839 -5.897 -24.433 1.00 87.44 132 ILE A O 1
ATOM 1009 N N . ILE A 1 133 ? 4.211 -7.554 -25.110 1.00 89.06 133 ILE A N 1
ATOM 1010 C CA . ILE A 1 133 ? 4.986 -6.772 -26.066 1.00 89.06 133 ILE A CA 1
ATOM 1011 C C . ILE A 1 133 ? 4.800 -7.424 -27.432 1.00 89.06 133 ILE A C 1
ATOM 1013 O O . ILE A 1 133 ? 4.924 -8.640 -27.568 1.00 89.06 133 ILE A O 1
ATOM 1017 N N . ASP A 1 134 ? 4.455 -6.617 -28.431 1.00 92.12 134 ASP A N 1
ATOM 1018 C CA . ASP A 1 134 ? 4.291 -7.082 -29.806 1.00 92.12 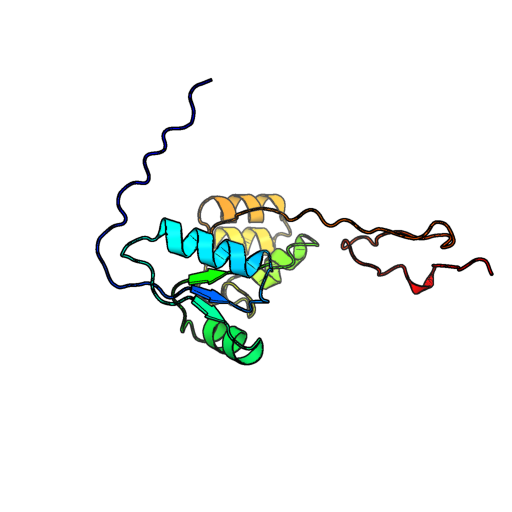134 ASP A CA 1
ATOM 1019 C C . ASP A 1 134 ? 5.640 -7.554 -30.380 1.00 92.12 134 ASP A C 1
ATOM 1021 O O . ASP A 1 134 ? 6.672 -6.922 -30.155 1.00 92.12 134 ASP A O 1
ATOM 1025 N N . ALA A 1 135 ? 5.631 -8.654 -31.136 1.00 90.44 135 ALA A N 1
ATOM 1026 C CA . ALA A 1 135 ? 6.837 -9.277 -31.685 1.00 90.44 135 ALA A CA 1
ATOM 1027 C C . ALA A 1 135 ? 7.625 -8.381 -32.661 1.00 90.44 135 ALA A C 1
ATOM 1029 O O . ALA A 1 135 ? 8.781 -8.674 -32.954 1.00 90.44 135 ALA A O 1
ATOM 1030 N N . ARG A 1 136 ? 7.022 -7.294 -33.161 1.00 94.44 136 ARG A N 1
ATOM 1031 C CA . ARG A 1 136 ? 7.701 -6.287 -33.994 1.00 94.44 136 ARG A CA 1
ATOM 1032 C C . ARG A 1 136 ? 8.711 -5.441 -33.221 1.00 94.44 136 ARG A C 1
ATOM 1034 O O . ARG A 1 136 ? 9.555 -4.801 -33.847 1.00 94.44 136 ARG A O 1
ATOM 1041 N N . PHE A 1 137 ? 8.612 -5.403 -31.890 1.00 93.06 137 PHE A N 1
ATOM 1042 C CA . PHE A 1 137 ? 9.578 -4.693 -31.062 1.00 93.06 137 PHE A CA 1
ATOM 1043 C C . PHE A 1 137 ? 10.825 -5.550 -30.839 1.00 93.06 137 PHE A C 1
ATOM 1045 O O . PHE A 1 137 ? 10.760 -6.634 -30.256 1.00 93.06 137 PHE A O 1
ATOM 1052 N N . LYS A 1 138 ? 11.980 -5.034 -31.258 1.00 91.25 138 LYS A N 1
ATOM 1053 C CA . LYS A 1 138 ? 13.295 -5.611 -30.960 1.00 91.25 138 LYS A CA 1
ATOM 1054 C C . LYS A 1 138 ? 13.857 -5.026 -29.671 1.00 91.25 138 LYS A C 1
ATOM 1056 O O . LYS A 1 138 ? 13.510 -3.916 -29.274 1.00 91.25 138 LYS A O 1
ATOM 1061 N N . ASN A 1 139 ? 14.735 -5.795 -29.024 1.00 90.62 139 ASN A N 1
ATOM 1062 C CA . ASN A 1 139 ? 15.407 -5.451 -27.761 1.00 90.62 139 ASN A CA 1
ATOM 1063 C C . ASN A 1 139 ? 14.458 -5.169 -26.586 1.00 90.62 139 ASN A C 1
ATOM 1065 O O . ASN A 1 139 ? 14.873 -4.630 -25.558 1.00 90.62 139 ASN A O 1
ATOM 1069 N N . ALA A 1 140 ? 13.189 -5.555 -26.716 1.00 90.50 140 ALA A N 1
ATOM 1070 C CA . ALA A 1 140 ? 12.189 -5.231 -25.728 1.00 90.50 140 ALA A CA 1
ATOM 1071 C C . ALA A 1 140 ? 12.412 -6.023 -24.435 1.00 90.50 140 ALA A C 1
ATOM 1073 O O . ALA A 1 140 ? 12.368 -7.255 -24.419 1.00 90.50 140 ALA A O 1
ATOM 1074 N N . ARG A 1 141 ? 12.668 -5.306 -23.341 1.00 87.31 141 ARG A N 1
ATOM 1075 C CA . ARG A 1 141 ? 12.979 -5.889 -22.032 1.00 87.31 141 ARG A CA 1
ATOM 1076 C C . ARG A 1 141 ? 12.328 -5.089 -20.909 1.00 87.31 141 ARG A C 1
ATOM 1078 O O . ARG A 1 141 ? 12.235 -3.867 -20.968 1.00 87.31 141 ARG A O 1
ATOM 1085 N N . ILE A 1 142 ? 11.893 -5.773 -19.862 1.00 84.38 142 ILE A N 1
ATOM 1086 C CA . ILE A 1 142 ? 11.465 -5.109 -18.628 1.00 84.38 142 ILE A CA 1
ATOM 1087 C C . ILE A 1 142 ? 12.720 -4.729 -17.845 1.00 84.38 142 ILE A C 1
ATOM 1089 O O . ILE A 1 142 ? 13.652 -5.529 -17.746 1.00 84.38 142 ILE A O 1
ATOM 1093 N N . GLY A 1 143 ? 12.780 -3.489 -17.365 1.00 78.69 143 GLY A N 1
ATOM 1094 C CA . GLY A 1 143 ? 13.936 -2.998 -16.629 1.00 78.69 143 GLY A CA 1
ATOM 1095 C C . GLY A 1 143 ? 14.017 -3.561 -15.206 1.00 78.69 143 GLY A C 1
ATOM 1096 O O . GLY A 1 143 ? 13.116 -4.270 -14.743 1.00 78.69 143 GLY A O 1
ATOM 1097 N N . PRO A 1 144 ? 15.116 -3.264 -14.494 1.00 73.81 144 PRO A N 1
ATOM 1098 C CA . PRO A 1 144 ? 15.422 -3.860 -13.195 1.00 73.81 144 PRO A CA 1
ATOM 1099 C C . PRO A 1 144 ? 14.422 -3.492 -12.090 1.00 73.81 144 PRO A C 1
ATOM 1101 O O . PRO A 1 144 ? 14.389 -4.186 -11.073 1.00 73.81 144 PRO A O 1
ATOM 1104 N N . TYR A 1 145 ? 13.596 -2.452 -12.268 1.00 71.19 145 TYR A N 1
ATOM 1105 C CA . TYR A 1 145 ? 12.537 -2.103 -11.319 1.00 71.19 145 TYR A CA 1
ATOM 1106 C C . TYR A 1 145 ? 11.149 -2.605 -11.738 1.00 71.19 145 TYR A C 1
ATOM 1108 O O . TYR A 1 145 ? 10.142 -2.242 -11.131 1.00 71.19 145 TYR A O 1
ATOM 1116 N N . GLY A 1 146 ? 11.070 -3.475 -12.751 1.00 72.88 146 GLY A N 1
ATOM 1117 C CA . GLY A 1 146 ? 9.796 -4.023 -13.212 1.00 72.88 146 GLY A CA 1
ATOM 1118 C C . GLY A 1 146 ? 8.953 -3.007 -13.988 1.00 72.88 146 GLY A C 1
ATOM 1119 O O . GLY A 1 146 ? 7.719 -3.098 -13.971 1.00 72.88 146 GLY A O 1
ATOM 1120 N N . PHE A 1 147 ? 9.607 -2.032 -14.627 1.00 76.06 147 PHE A N 1
ATOM 1121 C CA . PHE A 1 147 ? 8.992 -1.022 -15.483 1.00 76.06 147 PHE A CA 1
ATOM 1122 C C . PHE A 1 147 ? 9.584 -1.068 -16.905 1.00 76.06 147 PHE A C 1
ATOM 1124 O O . PHE A 1 147 ? 10.222 -2.037 -17.326 1.00 76.06 147 PHE A O 1
ATOM 1131 N N . PHE A 1 148 ? 9.299 -0.026 -17.680 1.00 83.94 148 PHE A N 1
ATOM 1132 C CA . PHE A 1 148 ? 9.722 0.134 -19.064 1.00 83.94 148 PHE A CA 1
ATOM 1133 C C . PHE A 1 148 ? 10.901 1.120 -19.186 1.00 83.94 148 PHE A C 1
ATOM 1135 O O . PHE A 1 148 ? 10.944 1.962 -20.075 1.00 83.94 148 PHE A O 1
ATOM 1142 N N . GLU A 1 149 ? 11.880 1.037 -18.284 1.00 82.31 149 GLU A N 1
ATOM 1143 C CA . GLU A 1 149 ? 13.067 1.910 -18.259 1.00 82.31 149 GLU A CA 1
ATOM 1144 C C . GLU A 1 149 ? 13.939 1.748 -19.507 1.00 82.31 149 GLU A C 1
ATOM 1146 O O . GLU A 1 149 ? 14.731 2.625 -19.837 1.00 82.31 149 GLU A O 1
ATOM 1151 N N . THR A 1 150 ? 13.788 0.627 -20.208 1.00 87.69 150 THR A N 1
ATOM 1152 C CA . THR A 1 150 ? 14.570 0.298 -21.401 1.00 87.69 150 THR A CA 1
ATOM 1153 C C . THR A 1 150 ? 13.872 0.699 -22.698 1.00 87.69 150 THR A C 1
ATOM 1155 O O . THR A 1 150 ? 14.406 0.413 -23.760 1.00 87.69 150 THR A O 1
ATOM 1158 N N . LEU A 1 151 ? 12.717 1.386 -22.637 1.00 90.00 151 LEU A N 1
ATOM 1159 C CA . LEU A 1 151 ? 12.012 1.899 -23.825 1.00 90.00 151 LEU A CA 1
ATOM 1160 C C . LEU A 1 151 ? 12.914 2.633 -24.819 1.00 90.00 151 LEU A C 1
ATOM 1162 O O . LEU A 1 151 ? 12.715 2.428 -26.014 1.00 90.00 151 LEU A O 1
ATOM 1166 N N . PRO A 1 152 ? 13.886 3.464 -24.386 1.00 92.06 152 PRO A N 1
ATOM 1167 C CA . PRO A 1 152 ? 14.780 4.132 -25.327 1.00 92.06 152 PRO A CA 1
ATOM 1168 C C . PRO A 1 152 ? 15.614 3.174 -26.193 1.00 92.06 152 PRO A C 1
ATOM 1170 O O . PRO A 1 152 ? 16.043 3.574 -27.269 1.00 92.06 152 PRO A O 1
ATOM 1173 N N . ASP A 1 153 ? 15.822 1.930 -25.748 1.00 91.06 153 ASP A N 1
ATOM 1174 C CA . ASP A 1 153 ? 16.585 0.902 -26.467 1.00 91.06 153 ASP A CA 1
ATOM 1175 C C . ASP A 1 153 ? 15.710 0.069 -27.426 1.00 91.06 153 ASP A C 1
ATOM 1177 O O . ASP A 1 153 ? 16.220 -0.812 -28.124 1.00 91.06 153 ASP A O 1
ATOM 1181 N N . TRP A 1 154 ? 14.386 0.265 -27.414 1.00 93.19 154 TRP A N 1
ATOM 1182 C CA . TRP A 1 154 ? 13.462 -0.550 -28.200 1.00 93.19 154 TRP A CA 1
ATOM 1183 C C . TRP A 1 154 ? 13.413 -0.051 -29.640 1.00 93.19 154 TRP A C 1
ATOM 1185 O O . TRP A 1 154 ? 13.250 1.140 -29.905 1.00 93.19 154 TRP A O 1
ATOM 1195 N N . GLU A 1 155 ? 13.471 -0.985 -30.581 1.00 93.25 155 GLU A N 1
ATOM 1196 C CA . GLU A 1 155 ? 13.360 -0.694 -32.010 1.00 93.25 155 GLU A CA 1
ATOM 1197 C C . GLU A 1 155 ? 12.068 -1.295 -32.564 1.00 93.25 155 GLU A C 1
ATOM 1199 O O . GLU A 1 155 ? 11.605 -2.332 -32.090 1.00 93.25 155 GLU A O 1
ATOM 1204 N N . VAL A 1 156 ? 11.491 -0.660 -33.584 1.00 91.69 156 VAL A N 1
ATOM 1205 C CA . VAL A 1 156 ? 10.317 -1.168 -34.306 1.00 91.69 156 VAL A CA 1
ATOM 1206 C C . VAL A 1 156 ? 10.734 -1.458 -35.737 1.00 91.69 156 VAL A C 1
ATOM 1208 O O . VAL A 1 156 ? 11.127 -0.536 -36.457 1.00 91.69 156 VAL A O 1
ATOM 1211 N N . ASP A 1 157 ? 10.622 -2.716 -36.159 1.00 75.44 157 ASP A N 1
ATOM 1212 C CA . ASP A 1 157 ? 10.724 -3.038 -37.582 1.00 75.44 157 ASP A CA 1
ATOM 1213 C C . ASP A 1 157 ? 9.535 -2.408 -38.322 1.00 75.44 157 ASP A C 1
ATOM 1215 O O . ASP A 1 157 ? 8.382 -2.553 -37.903 1.00 75.44 157 ASP A O 1
ATOM 1219 N N . ARG A 1 158 ? 9.828 -1.663 -39.394 1.00 64.00 158 ARG A N 1
ATOM 1220 C CA . ARG A 1 158 ? 8.807 -1.096 -40.287 1.00 64.00 158 ARG A CA 1
ATOM 1221 C C . ARG A 1 158 ? 8.044 -2.183 -41.030 1.00 64.00 158 ARG A C 1
ATOM 1223 O O . ARG A 1 158 ? 8.703 -3.132 -41.507 1.00 64.00 158 ARG A O 1
#

pLDDT: mean 83.46, std 11.86, range [37.0, 95.81]

Secondary structure (DSSP, 8-state):
--------PPPPS---EEEEE---TTSHHHHHHHHHHHHHGGGEEEEEE--HHHHHHHHHHT--SEE-------STTHHHHHHSTT-SSS-TT---HHHHHHHHTT-HHHHHHHHHHS-SS-----PPP-----TTEES----TTSS-TTGGG-EE--